Protein AF-A0A0G2HSC3-F1 (afdb_monomer_lite)

Secondary structure (DSSP, 8-state):
--S--SSPPHHHHHHHHHHHHTTPPPP--EEEEEE-TTSS--SHHHHHHHHS---SPEEEEEEP-SS--S--TTSPEEEEEEEEHHHHHHHHHH--EEEEEEEETTEEEEEEEEPP--TTTTTTTTTS-HHHHHHHHTTS-HHHHHHHHTS-HHHHHHHHT-HHHHHHHHHHHHHT--

InterPro domains:
  IPR001810 F-box domain [PF00646] (125-163)
  IPR001810 F-box domain [PS50181] (122-168)

Foldseek 3Di:
DDLPDPPDDPVRVVVQVVCVVVVHDRGWDKAKEWQPPQACRVDQVSLCVQQNDAPWDKDKWFWDDPPDPWDDPPGDITIITMDTPSSVVSLQVPFFWAWTWTHDPGDIHIHIGTHPPPCPPCVVVVPDDLVVVLVVLVPDDPVVLVNQLNRHPVSVVSSCPHPVSVCCVVCVVVVPPD

Radius of gyration: 18.58 Å; chains: 1; bounding box: 50×40×50 Å

pLDDT: mean 79.16, std 13.9, range [28.28, 96.25]

Organism: NCBI:txid73230

Sequence (178 aa):
MPRDRFPWMAEQWDAARAAMVRGDPRPKLIFPIIISDSSPITSKAKLEEITGPVAAEVEWAHRGSAMKDTEDTNAEKIMYCIVEGKQWDLIQERSETRMVILWVNGQKKYGWLVALSATHSLSLLSRLPRKLLHMILTQLDLCTLTDFRVINKNAMALVDSLPAYVAITTHGLTALRP

Structure (mmCIF, N/CA/C/O backbone):
data_AF-A0A0G2HSC3-F1
#
_entry.id   AF-A0A0G2HSC3-F1
#
loop_
_atom_site.group_PDB
_atom_site.id
_atom_site.type_symbol
_atom_site.label_atom_id
_atom_site.label_alt_id
_atom_site.label_comp_id
_atom_site.label_asym_id
_atom_site.label_entity_id
_atom_site.label_seq_id
_atom_site.pdbx_PDB_ins_code
_atom_site.Cartn_x
_atom_site.Cartn_y
_atom_site.Cartn_z
_atom_site.occupancy
_atom_site.B_iso_or_equiv
_atom_site.auth_seq_id
_atom_site.auth_comp_id
_atom_site.auth_asym_id
_atom_site.auth_atom_id
_atom_site.pdbx_PDB_model_num
ATOM 1 N N . MET A 1 1 ? 14.433 -1.842 19.889 1.00 28.28 1 MET A N 1
ATOM 2 C CA . MET A 1 1 ? 14.434 -0.736 18.903 1.00 28.28 1 MET A CA 1
ATOM 3 C C . MET A 1 1 ? 13.130 -0.779 18.123 1.00 28.28 1 MET A C 1
ATOM 5 O O . MET A 1 1 ? 12.684 -1.893 17.861 1.00 28.28 1 MET A O 1
ATOM 9 N N . PRO A 1 2 ? 12.477 0.362 17.839 1.00 39.72 2 PRO A N 1
ATOM 10 C CA . PRO A 1 2 ? 11.098 0.370 17.359 1.00 39.72 2 PRO A CA 1
ATOM 11 C C . PRO A 1 2 ? 11.045 -0.203 15.939 1.00 39.72 2 PRO A C 1
ATOM 13 O O . PRO A 1 2 ? 11.675 0.325 15.024 1.00 39.72 2 PRO A O 1
ATOM 16 N N . ARG A 1 3 ? 10.339 -1.328 15.794 1.00 42.06 3 ARG A N 1
ATOM 17 C CA . ARG A 1 3 ? 10.272 -2.172 14.587 1.00 42.06 3 ARG A CA 1
ATOM 18 C C . ARG A 1 3 ? 9.292 -1.637 13.530 1.00 42.06 3 ARG A C 1
ATOM 20 O O . ARG A 1 3 ? 9.146 -2.260 12.488 1.00 42.06 3 ARG A O 1
ATOM 27 N N . ASP A 1 4 ? 8.698 -0.465 13.769 1.00 43.66 4 ASP A N 1
ATOM 28 C CA . ASP A 1 4 ? 7.492 0.008 13.073 1.00 43.66 4 ASP A CA 1
ATOM 29 C C . ASP A 1 4 ? 7.700 1.292 12.238 1.00 43.66 4 ASP A C 1
ATOM 31 O O . ASP A 1 4 ? 6.748 2.001 11.914 1.00 43.66 4 ASP A O 1
ATOM 35 N N . ARG A 1 5 ? 8.943 1.652 11.882 1.00 48.47 5 ARG A N 1
ATOM 36 C CA . ARG A 1 5 ? 9.207 2.770 10.952 1.00 48.47 5 ARG A CA 1
ATOM 37 C C . ARG A 1 5 ? 9.401 2.244 9.540 1.00 48.47 5 ARG A C 1
ATOM 39 O O . ARG A 1 5 ? 10.318 1.475 9.335 1.00 48.47 5 ARG A O 1
ATOM 46 N N . PHE A 1 6 ? 8.589 2.695 8.589 1.00 46.94 6 PHE A N 1
ATOM 47 C CA . PHE A 1 6 ? 8.782 2.520 7.145 1.00 46.94 6 PHE A CA 1
ATOM 48 C C . PHE A 1 6 ? 8.865 3.916 6.490 1.00 46.94 6 PHE A C 1
ATOM 50 O O . PHE A 1 6 ? 8.168 4.811 6.982 1.00 46.94 6 PHE A O 1
ATOM 57 N N . PRO A 1 7 ? 9.641 4.128 5.407 1.00 53.25 7 PRO A N 1
ATOM 58 C CA . PRO A 1 7 ? 10.527 3.172 4.735 1.00 53.25 7 PRO A CA 1
ATOM 59 C C . PRO A 1 7 ? 11.805 2.878 5.527 1.00 53.25 7 PRO A C 1
ATOM 61 O O . PRO A 1 7 ? 12.312 3.721 6.263 1.00 53.25 7 PRO A O 1
ATOM 64 N N . TRP A 1 8 ? 12.309 1.656 5.377 1.00 57.72 8 TRP A N 1
ATOM 65 C CA . TRP A 1 8 ? 13.599 1.246 5.920 1.00 57.72 8 TRP A CA 1
ATOM 66 C C . TRP A 1 8 ? 14.747 1.744 5.055 1.00 57.72 8 TRP A C 1
ATOM 68 O O . TRP A 1 8 ? 14.739 1.552 3.839 1.00 57.72 8 TRP A O 1
ATOM 78 N N . MET A 1 9 ? 15.758 2.321 5.696 1.00 60.44 9 MET A N 1
ATOM 79 C CA . MET A 1 9 ? 17.050 2.599 5.075 1.00 60.44 9 MET A CA 1
ATOM 80 C C . MET A 1 9 ? 17.753 1.284 4.710 1.00 60.44 9 MET A C 1
ATOM 82 O O . MET A 1 9 ? 17.480 0.239 5.307 1.00 60.44 9 MET A O 1
ATOM 86 N N . ALA A 1 10 ? 18.689 1.329 3.757 1.00 59.75 10 ALA A N 1
ATOM 87 C CA . ALA A 1 10 ? 19.461 0.153 3.335 1.00 59.75 10 ALA A CA 1
ATOM 88 C C . ALA A 1 10 ? 20.121 -0.571 4.525 1.00 59.75 10 ALA A C 1
ATOM 90 O O . ALA A 1 10 ? 20.006 -1.785 4.658 1.00 59.75 10 ALA A O 1
ATOM 91 N N . GLU A 1 11 ? 20.679 0.190 5.466 1.00 68.50 11 GLU A N 1
ATOM 92 C CA . GLU A 1 11 ? 21.290 -0.326 6.696 1.00 68.50 11 GLU A CA 1
ATOM 93 C C . GLU A 1 11 ? 20.296 -1.088 7.585 1.00 68.50 11 GLU A C 1
ATOM 95 O O . GLU A 1 11 ? 20.645 -2.076 8.228 1.00 68.50 11 GLU A O 1
ATOM 100 N N . GLN A 1 12 ? 19.030 -0.662 7.606 1.00 70.19 12 GLN A N 1
ATOM 101 C CA . GLN A 1 12 ? 17.975 -1.336 8.364 1.00 70.19 12 GLN A CA 1
ATOM 102 C C . GLN A 1 12 ? 17.565 -2.643 7.681 1.00 70.19 12 GLN A C 1
ATOM 104 O O . GLN A 1 12 ? 17.324 -3.638 8.365 1.00 70.19 12 GLN A O 1
ATOM 109 N N . TRP A 1 13 ? 17.554 -2.669 6.344 1.00 66.31 13 TRP A N 1
ATOM 110 C CA . TRP A 1 13 ? 17.389 -3.902 5.575 1.00 66.31 13 TRP A CA 1
ATOM 111 C C . TRP A 1 13 ? 18.543 -4.881 5.799 1.00 66.31 13 TRP A C 1
ATOM 113 O O . TRP A 1 13 ? 18.300 -6.076 5.970 1.00 66.31 13 TRP A O 1
ATOM 123 N N . ASP A 1 14 ? 19.781 -4.395 5.845 1.00 73.25 14 ASP A N 1
ATOM 124 C CA . ASP A 1 14 ? 20.964 -5.223 6.089 1.00 73.25 14 ASP A CA 1
ATOM 125 C C . ASP A 1 14 ? 20.985 -5.780 7.509 1.00 73.25 14 ASP A C 1
ATOM 127 O O . ASP A 1 14 ? 21.165 -6.985 7.699 1.00 73.25 14 ASP A O 1
ATOM 131 N N . ALA A 1 15 ? 20.693 -4.944 8.506 1.00 76.75 15 ALA A N 1
ATOM 132 C CA . ALA A 1 15 ? 20.563 -5.375 9.891 1.00 76.75 15 ALA A CA 1
ATOM 133 C C . ALA A 1 15 ? 19.437 -6.409 10.064 1.00 76.75 15 ALA A C 1
ATOM 135 O O . ALA A 1 15 ? 19.624 -7.417 10.751 1.00 76.75 15 ALA A O 1
ATOM 136 N N . ALA A 1 16 ? 18.288 -6.199 9.414 1.00 71.62 16 ALA A N 1
ATOM 137 C CA . ALA A 1 16 ? 17.175 -7.140 9.441 1.00 71.62 16 ALA A CA 1
ATOM 138 C C . ALA A 1 16 ? 17.526 -8.471 8.762 1.00 71.62 16 ALA A C 1
ATOM 140 O O . ALA A 1 16 ? 17.213 -9.529 9.305 1.00 71.62 16 ALA A O 1
ATOM 141 N N . ARG A 1 17 ? 18.220 -8.442 7.617 1.00 73.81 17 ARG A N 1
ATOM 142 C CA . ARG A 1 17 ? 18.714 -9.656 6.947 1.00 73.81 17 ARG A CA 1
ATOM 143 C C . ARG A 1 17 ? 19.708 -10.416 7.819 1.00 73.81 17 ARG A C 1
ATOM 145 O O . ARG A 1 17 ? 19.560 -11.622 7.986 1.00 73.81 17 ARG A O 1
ATOM 152 N N . ALA A 1 18 ? 20.673 -9.723 8.422 1.00 81.81 18 ALA A N 1
ATOM 153 C CA . ALA A 1 18 ? 21.642 -10.337 9.326 1.00 81.81 18 ALA A CA 1
ATOM 154 C C . ALA A 1 18 ? 20.964 -10.971 10.555 1.00 81.81 18 ALA A C 1
ATOM 156 O O . ALA A 1 18 ? 21.370 -12.042 10.996 1.00 81.81 18 ALA A O 1
ATOM 157 N N . ALA A 1 19 ? 19.913 -10.340 11.086 1.00 79.31 19 ALA A N 1
ATOM 158 C CA . ALA A 1 19 ? 19.098 -10.887 12.169 1.00 79.31 19 ALA A CA 1
ATOM 159 C C . ALA A 1 19 ? 18.354 -12.163 11.749 1.00 79.31 19 ALA A C 1
ATOM 161 O O . ALA A 1 19 ? 18.437 -13.176 12.440 1.00 79.31 19 ALA A O 1
ATOM 162 N N . MET A 1 20 ? 17.720 -12.169 10.573 1.00 77.94 20 MET A N 1
ATOM 163 C CA . MET A 1 20 ? 17.065 -13.371 10.042 1.00 77.94 20 MET A CA 1
ATOM 164 C C . MET A 1 20 ? 18.041 -14.542 9.865 1.00 77.94 20 MET A C 1
ATOM 166 O O . MET A 1 20 ? 17.687 -15.675 10.177 1.00 77.94 20 MET A O 1
ATOM 170 N N . VAL A 1 21 ? 19.269 -14.281 9.396 1.00 82.25 21 VAL A N 1
ATOM 171 C CA . VAL A 1 21 ? 20.317 -15.312 9.246 1.00 82.25 21 VAL A CA 1
ATOM 172 C C . VAL A 1 21 ? 20.686 -15.942 10.594 1.00 82.25 21 VAL A C 1
ATOM 174 O O . VAL A 1 21 ? 20.990 -17.129 10.649 1.00 82.25 21 VAL A O 1
ATOM 177 N N . ARG A 1 22 ? 20.609 -15.179 11.691 1.00 81.56 22 ARG A N 1
ATOM 178 C CA . ARG A 1 22 ? 20.828 -15.675 13.061 1.00 81.56 22 ARG A CA 1
ATOM 179 C C . ARG A 1 22 ? 19.616 -16.398 13.663 1.00 81.56 22 ARG A C 1
ATOM 181 O O . ARG A 1 22 ? 19.708 -16.874 14.789 1.00 81.56 22 ARG A O 1
ATOM 188 N N . GLY A 1 23 ? 18.501 -16.489 12.935 1.00 79.94 23 GLY A N 1
ATOM 189 C CA . GLY A 1 23 ? 17.255 -17.091 13.414 1.00 79.94 23 GLY A CA 1
ATOM 190 C C . GLY A 1 23 ? 16.340 -16.130 14.177 1.00 79.94 23 GLY A C 1
ATOM 191 O O . GLY A 1 23 ? 15.342 -16.577 14.745 1.00 79.94 23 GLY A O 1
ATOM 192 N N . ASP A 1 24 ? 16.637 -14.825 14.181 1.00 80.69 24 ASP A N 1
ATOM 193 C CA . ASP A 1 24 ? 15.759 -13.836 14.806 1.00 80.69 24 ASP A CA 1
ATOM 194 C C . ASP A 1 24 ? 14.419 -13.745 14.043 1.00 80.69 24 ASP A C 1
ATOM 196 O O . ASP A 1 24 ? 14.375 -13.921 12.816 1.00 80.69 24 ASP A O 1
ATOM 200 N N . PRO A 1 25 ? 13.307 -13.420 14.733 1.00 71.62 25 PRO A N 1
ATOM 201 C CA . PRO A 1 25 ? 12.010 -13.256 14.093 1.00 71.62 25 PRO A CA 1
ATOM 202 C C . PRO A 1 25 ? 12.062 -12.222 12.972 1.00 71.62 25 PRO A C 1
ATOM 204 O O . PRO A 1 25 ? 12.643 -11.142 13.128 1.00 71.62 25 PRO A O 1
ATOM 207 N N . ARG A 1 26 ? 11.391 -12.530 11.854 1.00 67.19 26 ARG A N 1
ATOM 208 C CA . ARG A 1 26 ? 11.254 -11.573 10.757 1.00 67.19 26 ARG A CA 1
ATOM 209 C C . ARG A 1 26 ? 10.625 -10.276 11.280 1.00 67.19 26 ARG A C 1
ATOM 211 O O . ARG A 1 26 ? 9.700 -10.317 12.095 1.00 67.19 26 ARG A O 1
ATOM 218 N N . PRO A 1 27 ? 11.112 -9.125 10.811 1.00 69.50 27 PRO A N 1
ATOM 219 C CA . PRO A 1 27 ? 10.519 -7.855 11.141 1.00 69.50 27 PRO A CA 1
ATOM 220 C C . PRO A 1 27 ? 9.091 -7.778 10.624 1.00 69.50 27 PRO A C 1
ATOM 222 O O . PRO A 1 27 ? 8.736 -8.356 9.593 1.00 69.50 27 PRO A O 1
ATOM 225 N N . LYS A 1 28 ? 8.281 -7.032 11.364 1.00 71.88 28 LYS A N 1
ATOM 226 C CA . LYS A 1 28 ? 6.890 -6.812 11.024 1.00 71.88 28 LYS A CA 1
ATOM 227 C C . LYS A 1 28 ? 6.827 -5.825 9.861 1.00 71.88 28 LYS A C 1
ATOM 229 O O . LYS A 1 28 ? 7.094 -4.641 10.034 1.00 71.88 28 LYS A O 1
ATOM 234 N N . LEU A 1 29 ? 6.518 -6.327 8.669 1.00 76.62 29 LEU A N 1
ATOM 235 C CA . LEU A 1 29 ? 6.257 -5.472 7.516 1.00 76.62 29 LEU A CA 1
ATOM 236 C C . LEU A 1 29 ? 4.871 -4.854 7.676 1.00 76.62 29 LEU A C 1
ATOM 238 O O . LEU A 1 29 ? 3.894 -5.577 7.892 1.00 76.62 29 LEU A O 1
ATOM 242 N N . ILE A 1 30 ? 4.817 -3.529 7.582 1.00 86.00 30 ILE A N 1
ATOM 243 C CA . ILE A 1 30 ? 3.600 -2.744 7.738 1.00 86.00 30 ILE A CA 1
ATOM 244 C C . ILE A 1 30 ? 3.389 -1.843 6.525 1.00 86.00 30 ILE A C 1
ATOM 246 O O . ILE A 1 30 ? 4.347 -1.295 5.978 1.00 86.00 30 ILE A O 1
ATOM 250 N N . PHE A 1 31 ? 2.132 -1.681 6.123 1.00 88.25 31 PHE A N 1
ATOM 251 C CA . PHE A 1 31 ? 1.764 -0.993 4.893 1.00 88.25 31 PHE A CA 1
ATOM 252 C C . PHE A 1 31 ? 0.608 -0.013 5.154 1.00 88.25 31 PHE A C 1
ATOM 254 O O . PHE A 1 31 ? -0.476 -0.458 5.530 1.00 88.25 31 PHE A O 1
ATOM 261 N N . PRO A 1 32 ? 0.794 1.315 4.995 1.00 93.69 32 PRO A N 1
ATOM 262 C CA . PRO A 1 32 ? -0.306 2.273 5.094 1.00 93.69 32 PRO A CA 1
ATOM 263 C C . PRO A 1 32 ? -1.260 2.171 3.899 1.00 93.69 32 PRO A C 1
ATOM 265 O O . PRO A 1 32 ? -0.884 2.476 2.768 1.00 93.69 32 PRO A O 1
ATOM 268 N N . ILE A 1 33 ? -2.506 1.782 4.142 1.00 94.94 33 ILE A N 1
ATOM 269 C CA . ILE A 1 33 ? -3.567 1.724 3.134 1.00 94.94 33 ILE A CA 1
ATOM 270 C C . ILE A 1 33 ? -4.433 2.968 3.245 1.00 94.94 33 ILE A C 1
ATOM 272 O O . ILE A 1 33 ? -4.920 3.293 4.326 1.00 94.94 33 ILE A O 1
ATOM 276 N N . ILE A 1 34 ? -4.627 3.664 2.129 1.00 95.31 34 ILE A N 1
ATOM 277 C CA . ILE A 1 34 ? -5.420 4.890 2.089 1.00 95.31 34 ILE A CA 1
ATOM 278 C C . ILE A 1 34 ? -6.909 4.555 2.151 1.00 95.31 34 ILE A C 1
ATOM 280 O O . ILE A 1 34 ? -7.415 3.779 1.338 1.00 95.31 34 ILE A O 1
ATOM 284 N N . ILE A 1 35 ? -7.597 5.201 3.090 1.00 95.06 35 ILE A N 1
ATOM 285 C CA . ILE A 1 35 ? -9.047 5.162 3.237 1.00 95.06 35 ILE A CA 1
ATOM 286 C C . ILE A 1 35 ? -9.611 6.420 2.587 1.00 95.06 35 ILE A C 1
ATOM 288 O O . ILE A 1 35 ? -9.283 7.540 2.978 1.00 95.06 35 ILE A O 1
ATOM 292 N N . SER A 1 36 ? -10.430 6.243 1.556 1.00 91.75 36 SER A N 1
ATOM 293 C CA . SER A 1 36 ? -10.972 7.359 0.783 1.00 91.75 36 SER A CA 1
ATOM 294 C C . SER A 1 36 ? -12.249 6.950 0.068 1.00 91.75 36 SER A C 1
ATOM 296 O O . SER A 1 36 ? -12.341 5.833 -0.430 1.00 91.75 36 SER A O 1
ATOM 298 N N . ASP A 1 37 ? -13.177 7.890 -0.094 1.00 88.62 37 ASP A N 1
ATOM 299 C CA . ASP A 1 37 ? -14.378 7.707 -0.921 1.00 88.62 37 ASP A CA 1
ATOM 300 C C . ASP A 1 37 ? -14.052 7.496 -2.412 1.00 88.62 37 ASP A C 1
ATOM 302 O O . ASP A 1 37 ? -14.879 7.015 -3.182 1.00 88.62 37 ASP A O 1
ATOM 306 N N . SER A 1 38 ? -12.821 7.817 -2.826 1.00 84.19 38 SER A N 1
ATOM 307 C CA . SER A 1 38 ? -12.299 7.549 -4.174 1.00 84.19 38 SER A CA 1
ATOM 308 C C . SER A 1 38 ? -11.696 6.144 -4.348 1.00 84.19 38 SER A C 1
ATOM 310 O O . SER A 1 38 ? -11.148 5.831 -5.407 1.00 84.19 38 SER A O 1
ATOM 312 N N . SER A 1 39 ? -11.775 5.300 -3.317 1.00 87.56 39 SER A N 1
ATOM 313 C CA . SER A 1 39 ? -11.216 3.946 -3.247 1.00 87.56 39 SER A CA 1
ATOM 314 C C . SER A 1 39 ? -12.322 2.935 -2.915 1.00 87.56 39 SER A C 1
ATOM 316 O O . SER A 1 39 ? -13.262 3.282 -2.204 1.00 87.56 39 SER A O 1
ATOM 318 N N . PRO A 1 40 ? -12.218 1.659 -3.340 1.00 89.31 40 PRO A N 1
ATOM 319 C CA . PRO A 1 40 ? -13.067 0.585 -2.817 1.00 89.31 40 PRO A CA 1
ATOM 320 C C . PRO A 1 40 ? -12.988 0.457 -1.290 1.00 89.31 40 PRO A C 1
ATOM 322 O O . PRO A 1 40 ? -13.918 -0.025 -0.646 1.00 89.31 40 PRO A O 1
ATOM 325 N N . ILE A 1 41 ? -11.866 0.884 -0.709 1.00 92.75 41 ILE A N 1
ATOM 326 C CA . ILE A 1 41 ? -11.637 0.912 0.731 1.00 92.75 41 ILE A CA 1
ATOM 327 C C . ILE A 1 41 ? -12.019 2.300 1.251 1.00 92.75 41 ILE A C 1
ATOM 329 O O . ILE A 1 41 ? -11.175 3.174 1.446 1.00 92.75 41 ILE A O 1
ATOM 333 N N . THR A 1 42 ? -13.320 2.492 1.458 1.00 94.06 42 THR A N 1
ATOM 334 C CA . THR A 1 42 ? -13.902 3.741 1.983 1.00 94.06 42 THR A CA 1
ATOM 335 C C . THR A 1 42 ? -13.872 3.824 3.508 1.00 94.06 42 THR A C 1
ATOM 337 O O . THR A 1 42 ? -14.072 4.887 4.084 1.00 94.06 42 THR A O 1
ATOM 340 N N . SER A 1 43 ? -13.613 2.707 4.194 1.00 96.06 43 SER A N 1
ATOM 341 C CA . SER A 1 43 ? -13.584 2.626 5.658 1.00 96.06 43 SER A CA 1
ATOM 342 C C . SER A 1 43 ? -12.717 1.462 6.147 1.00 96.06 43 SER A C 1
ATOM 344 O O . SER A 1 43 ? -12.402 0.549 5.379 1.00 96.06 43 SER A O 1
ATOM 346 N N . LYS A 1 44 ? -12.392 1.450 7.450 1.00 96.06 44 LYS A N 1
ATOM 347 C CA . LYS A 1 44 ? -11.732 0.309 8.112 1.00 96.06 44 LYS A CA 1
ATOM 348 C C . LYS A 1 44 ? -12.551 -0.979 7.977 1.00 96.06 44 LYS A C 1
ATOM 350 O O . LYS A 1 44 ? -11.987 -2.009 7.646 1.00 96.06 44 LYS A O 1
ATOM 355 N N . ALA A 1 45 ? -13.876 -0.914 8.104 1.00 96.25 45 ALA A N 1
ATOM 356 C CA . ALA A 1 45 ? -14.733 -2.089 7.927 1.00 96.25 45 ALA A CA 1
ATOM 357 C C . ALA A 1 45 ? -14.603 -2.710 6.521 1.00 96.25 45 ALA A C 1
ATOM 359 O O . ALA A 1 45 ? -14.555 -3.931 6.383 1.00 96.25 45 ALA A O 1
ATOM 360 N N . LYS A 1 46 ? -14.484 -1.884 5.469 1.00 94.00 46 LYS A N 1
ATOM 361 C CA . LYS A 1 46 ? -14.234 -2.384 4.105 1.00 94.00 46 LYS A CA 1
ATOM 362 C C . LYS A 1 46 ? -12.833 -2.933 3.898 1.00 94.00 46 LYS A C 1
ATOM 364 O O . LYS A 1 46 ? -12.667 -3.869 3.122 1.00 94.00 46 LYS A O 1
ATOM 369 N N . LEU A 1 47 ? -11.841 -2.395 4.599 1.00 94.69 47 LEU A N 1
ATOM 370 C CA . LEU A 1 47 ? -10.510 -2.992 4.638 1.00 94.69 47 LEU A CA 1
ATOM 371 C C . LEU A 1 47 ? -10.567 -4.391 5.273 1.00 94.69 47 LEU A C 1
ATOM 373 O O . LEU A 1 47 ? -10.078 -5.354 4.686 1.00 94.69 47 LEU A O 1
ATOM 377 N N . GLU A 1 48 ? -11.241 -4.516 6.417 1.00 95.75 48 GLU A N 1
ATOM 378 C CA . GLU A 1 48 ? -11.353 -5.765 7.177 1.00 95.75 48 GLU A CA 1
ATOM 379 C C . GLU A 1 48 ? -12.142 -6.862 6.453 1.00 95.75 48 GLU A C 1
ATOM 381 O O . GLU A 1 48 ? -11.832 -8.041 6.603 1.00 95.75 48 GLU A O 1
ATOM 386 N N . GLU A 1 49 ? -13.111 -6.506 5.608 1.00 93.25 49 GLU A N 1
ATOM 387 C CA . GLU A 1 49 ? -13.797 -7.462 4.725 1.00 93.25 49 GLU A CA 1
ATOM 388 C C . GLU A 1 49 ? -12.830 -8.156 3.748 1.00 93.25 49 GLU A C 1
ATOM 390 O O . GLU A 1 49 ? -13.007 -9.324 3.397 1.00 93.25 49 GLU A O 1
ATOM 395 N N . ILE A 1 50 ? -11.781 -7.449 3.320 1.00 90.12 50 ILE A N 1
ATOM 396 C CA . ILE A 1 50 ? -10.783 -7.963 2.377 1.00 90.12 50 ILE A CA 1
ATOM 397 C C . ILE A 1 50 ? -9.695 -8.731 3.123 1.00 90.12 50 ILE A C 1
ATOM 399 O O . ILE A 1 50 ? -9.291 -9.810 2.682 1.00 90.12 50 ILE A O 1
ATOM 403 N N . THR A 1 51 ? -9.207 -8.175 4.232 1.00 92.00 51 THR A N 1
ATOM 404 C CA . THR A 1 51 ? -7.987 -8.649 4.896 1.00 92.00 51 THR A CA 1
ATOM 405 C C . THR A 1 51 ? -8.224 -9.467 6.159 1.00 92.00 51 THR A C 1
ATOM 407 O O . THR A 1 51 ? -7.265 -9.968 6.747 1.00 92.00 51 THR A O 1
ATOM 410 N N . GLY A 1 52 ? -9.470 -9.564 6.621 1.00 92.12 52 GLY A N 1
ATOM 411 C CA . GLY A 1 52 ? -9.773 -9.935 7.999 1.00 92.12 52 GLY A CA 1
ATOM 412 C C . GLY A 1 52 ? -9.463 -8.795 8.985 1.00 92.12 52 GLY A C 1
ATOM 413 O O . GLY A 1 52 ? -9.051 -7.713 8.558 1.00 92.12 52 GLY A O 1
ATOM 414 N N . PRO A 1 53 ? -9.637 -9.029 10.298 1.00 94.81 53 PRO A N 1
ATOM 415 C CA . PRO A 1 53 ? -9.525 -7.999 11.334 1.00 94.81 53 PRO A CA 1
ATOM 416 C C . PRO A 1 53 ? -8.209 -7.211 11.286 1.00 94.81 53 PRO A C 1
ATOM 418 O O . PRO A 1 53 ? -7.131 -7.805 11.199 1.00 94.81 53 PRO A O 1
ATOM 421 N N . VAL A 1 54 ? -8.282 -5.881 11.392 1.00 93.25 54 VAL A N 1
ATOM 422 C CA . VAL A 1 54 ? -7.120 -4.982 11.355 1.00 93.25 54 VAL A CA 1
ATOM 423 C C . VAL A 1 54 ? -6.940 -4.332 12.722 1.00 93.25 54 VAL A C 1
ATOM 425 O O . VAL A 1 54 ? -7.785 -3.579 13.201 1.00 93.25 54 VAL A O 1
ATOM 428 N N . ALA A 1 55 ? -5.802 -4.612 13.359 1.00 90.50 55 ALA A N 1
ATOM 429 C CA . ALA A 1 55 ? -5.522 -4.139 14.714 1.00 90.50 55 ALA A CA 1
ATOM 430 C C . ALA A 1 55 ? -5.266 -2.624 14.797 1.00 90.50 55 ALA A C 1
ATOM 432 O O . ALA A 1 55 ? -5.518 -2.024 15.836 1.00 90.50 55 ALA A O 1
ATOM 433 N N . ALA A 1 56 ? -4.741 -2.011 13.733 1.00 91.12 56 ALA A N 1
ATOM 434 C CA . ALA A 1 56 ? -4.439 -0.585 13.722 1.00 91.12 56 ALA A CA 1
ATOM 435 C C . ALA A 1 56 ? -5.714 0.258 13.597 1.00 91.12 56 ALA A C 1
ATOM 437 O O . ALA A 1 56 ? -6.677 -0.131 12.932 1.00 91.12 56 ALA A O 1
ATOM 438 N N . GLU A 1 57 ? -5.706 1.436 14.210 1.00 94.44 57 GLU A N 1
ATOM 439 C CA . GLU A 1 57 ? -6.765 2.424 14.027 1.00 94.44 57 GLU A CA 1
ATOM 440 C C . GLU A 1 57 ? -6.544 3.261 12.766 1.00 94.44 57 GLU A C 1
ATOM 442 O O . GLU A 1 57 ? -5.495 3.203 12.117 1.00 94.44 57 GLU A O 1
ATOM 447 N N . VAL A 1 58 ? -7.586 3.995 12.380 1.00 95.00 58 VAL A N 1
ATOM 448 C CA . VAL A 1 58 ? -7.503 4.946 11.274 1.00 95.00 58 VAL A CA 1
ATOM 449 C C . VAL A 1 58 ? -6.821 6.215 11.766 1.00 95.00 58 VAL A C 1
ATOM 451 O O . VAL A 1 58 ? -7.233 6.814 12.758 1.00 95.00 58 VAL A O 1
ATOM 454 N N . GLU A 1 59 ? -5.795 6.638 11.042 1.00 94.75 59 GLU A N 1
ATOM 455 C CA . GLU A 1 59 ? -5.004 7.824 11.340 1.00 94.75 59 GLU A CA 1
ATOM 456 C C . GLU A 1 59 ? -5.062 8.829 10.188 1.00 94.75 59 GLU A C 1
ATOM 458 O O . GLU A 1 59 ? -5.440 8.504 9.060 1.00 94.75 59 GLU A O 1
ATOM 463 N N . TRP A 1 60 ? -4.661 10.066 10.478 1.00 94.31 60 TRP A N 1
ATOM 464 C CA . TRP A 1 60 ? -4.571 11.146 9.501 1.00 94.31 60 TRP A CA 1
ATOM 465 C C . TRP A 1 60 ? -3.120 11.425 9.111 1.00 94.31 60 TRP A C 1
ATOM 467 O O . TRP A 1 60 ? -2.220 11.404 9.947 1.00 94.31 60 TRP A O 1
ATOM 477 N N . ALA A 1 61 ? -2.915 11.749 7.840 1.00 93.00 61 ALA A N 1
ATOM 478 C CA . ALA A 1 61 ? -1.650 12.201 7.274 1.00 93.00 61 ALA A CA 1
ATOM 479 C C . ALA A 1 61 ? -1.883 13.382 6.327 1.00 93.00 61 ALA A C 1
ATOM 481 O O . ALA A 1 61 ? -2.997 13.578 5.840 1.00 93.00 61 ALA A O 1
ATOM 482 N N . HIS A 1 62 ? -0.828 14.129 6.006 1.00 92.94 62 HIS A N 1
ATOM 483 C CA . HIS A 1 62 ? -0.859 15.064 4.879 1.00 92.94 62 HIS A CA 1
ATOM 484 C C . HIS A 1 62 ? -0.405 14.354 3.601 1.00 92.94 62 HIS A C 1
ATOM 486 O O . HIS A 1 62 ? 0.518 13.533 3.626 1.00 92.94 62 HIS A O 1
ATOM 492 N N . ARG A 1 63 ? -1.025 14.664 2.460 1.00 89.50 63 ARG A N 1
ATOM 493 C CA . ARG A 1 63 ? -0.565 14.175 1.159 1.00 89.50 63 ARG A CA 1
ATOM 494 C C . ARG A 1 63 ? 0.800 14.781 0.856 1.00 89.50 63 ARG A C 1
ATOM 496 O O . ARG A 1 63 ? 0.962 15.996 0.805 1.00 89.50 63 ARG A O 1
ATOM 503 N N . GLY A 1 64 ? 1.781 13.929 0.609 1.00 86.62 64 GLY A N 1
ATOM 504 C CA . GLY A 1 64 ? 3.081 14.349 0.114 1.00 86.62 64 GLY A CA 1
ATOM 505 C C . GLY A 1 64 ? 3.130 14.448 -1.406 1.00 86.62 64 GLY A C 1
ATOM 506 O O . GLY A 1 64 ? 2.233 14.016 -2.131 1.00 86.62 64 GLY A O 1
ATOM 507 N N . SER A 1 65 ? 4.235 14.999 -1.893 1.00 80.06 65 SER A N 1
ATOM 508 C CA . SER A 1 65 ? 4.561 15.064 -3.314 1.00 80.06 65 SER A CA 1
ATOM 509 C C . SER A 1 65 ? 5.895 14.376 -3.562 1.00 80.06 65 SER A C 1
ATOM 511 O O . SER A 1 65 ? 6.786 14.400 -2.714 1.00 80.06 65 SER A O 1
ATOM 513 N N . ALA A 1 66 ? 6.050 13.776 -4.741 1.00 71.25 66 ALA A N 1
ATOM 514 C CA . ALA A 1 66 ? 7.342 13.249 -5.171 1.00 71.25 66 ALA A CA 1
ATOM 515 C C . ALA A 1 66 ? 8.350 14.385 -5.391 1.00 71.25 66 ALA A C 1
ATOM 517 O O . ALA A 1 66 ? 9.522 14.225 -5.084 1.00 71.25 66 ALA A O 1
ATOM 518 N N . MET A 1 67 ? 7.865 15.545 -5.845 1.00 73.94 67 MET A N 1
ATOM 519 C CA . MET A 1 67 ? 8.672 16.719 -6.194 1.00 73.94 67 MET A CA 1
ATOM 520 C C . MET A 1 67 ? 9.095 17.560 -4.982 1.00 73.94 67 MET A C 1
ATOM 522 O O . MET A 1 67 ? 9.911 18.464 -5.124 1.00 73.94 67 MET A O 1
ATOM 526 N N . LYS A 1 68 ? 8.493 17.329 -3.808 1.00 74.00 68 LYS A N 1
ATOM 527 C CA . LYS A 1 68 ? 8.780 18.087 -2.586 1.00 74.00 68 LYS A CA 1
ATOM 528 C C . LYS A 1 68 ? 9.305 17.150 -1.504 1.00 74.00 68 LYS A C 1
ATOM 530 O O . LYS A 1 68 ? 8.703 16.109 -1.226 1.00 74.00 68 LYS A O 1
ATOM 535 N N . ASP A 1 69 ? 10.382 17.570 -0.856 1.00 78.06 69 ASP A N 1
ATOM 536 C CA . ASP A 1 69 ? 10.984 16.862 0.279 1.00 78.06 69 ASP A CA 1
ATOM 537 C C . ASP A 1 69 ? 10.705 17.539 1.621 1.00 78.06 69 ASP A C 1
ATOM 539 O O . ASP A 1 69 ? 11.244 17.140 2.648 1.00 78.06 69 ASP A O 1
ATOM 543 N N . THR A 1 70 ? 9.817 18.529 1.629 1.00 81.19 70 THR A N 1
ATOM 544 C CA . THR A 1 70 ? 9.316 19.176 2.840 1.00 81.19 70 THR A CA 1
ATOM 545 C C . THR A 1 70 ? 7.829 18.898 3.025 1.00 81.19 70 THR A C 1
ATOM 547 O O . THR A 1 70 ? 7.073 18.783 2.053 1.00 81.19 70 THR A O 1
ATOM 550 N N . GLU A 1 71 ? 7.416 18.768 4.287 1.00 83.19 71 GLU A N 1
ATOM 551 C CA . GLU A 1 71 ? 6.005 18.671 4.647 1.00 83.19 71 GLU A CA 1
ATOM 552 C C . GLU A 1 71 ? 5.311 20.004 4.355 1.00 83.19 71 GLU A C 1
ATOM 554 O O . GLU A 1 71 ? 5.782 21.073 4.742 1.00 83.19 71 GLU A O 1
ATOM 559 N N . ASP A 1 72 ? 4.185 19.924 3.655 1.00 83.38 72 ASP A N 1
ATOM 560 C CA . ASP A 1 72 ? 3.299 21.049 3.396 1.00 83.38 72 ASP A CA 1
ATOM 561 C C . ASP A 1 72 ? 2.077 20.881 4.300 1.00 83.38 72 ASP A C 1
ATOM 563 O O . ASP A 1 72 ? 1.238 20.011 4.072 1.00 83.38 72 ASP A O 1
ATOM 567 N N . THR A 1 73 ? 1.997 21.678 5.364 1.00 81.94 73 THR A N 1
ATOM 568 C CA . THR A 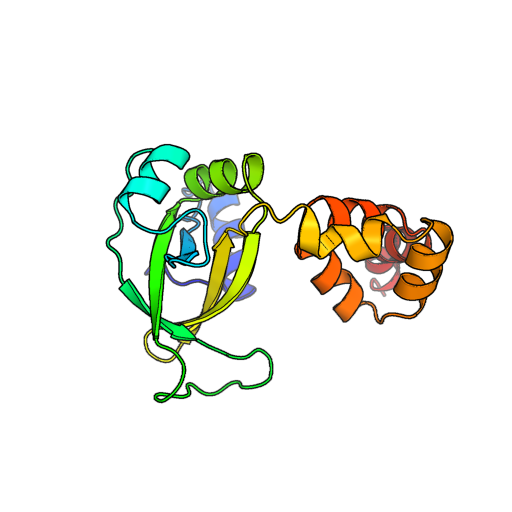1 73 ? 0.921 21.584 6.364 1.00 81.94 73 THR A CA 1
ATOM 569 C C . THR A 1 73 ? -0.444 22.006 5.822 1.00 81.94 73 THR A C 1
ATOM 571 O O . THR A 1 73 ? -1.463 21.728 6.452 1.00 81.94 73 THR A O 1
ATOM 574 N N . ASN A 1 74 ? -0.475 22.651 4.652 1.00 85.12 74 ASN A N 1
ATOM 575 C CA . ASN A 1 74 ? -1.698 22.998 3.934 1.00 85.12 74 ASN A CA 1
ATOM 576 C C . ASN A 1 74 ? -2.074 21.949 2.878 1.00 85.12 74 ASN A C 1
ATOM 578 O O . ASN A 1 74 ? -3.074 22.121 2.178 1.00 85.12 74 ASN A O 1
ATOM 582 N N . ALA A 1 75 ? -1.290 20.876 2.727 1.00 86.06 75 ALA A N 1
ATOM 583 C CA . ALA A 1 75 ? -1.630 19.801 1.811 1.00 86.06 75 ALA A CA 1
ATOM 584 C C . ALA A 1 75 ? -2.898 19.057 2.253 1.00 86.06 75 ALA A C 1
ATOM 586 O O . ALA A 1 75 ? -3.293 19.058 3.420 1.00 86.06 75 ALA A O 1
ATOM 587 N N . GLU A 1 76 ? -3.526 18.387 1.285 1.00 90.75 76 GLU A N 1
ATOM 588 C CA . GLU A 1 76 ? -4.715 17.562 1.499 1.00 90.75 76 GLU A CA 1
ATOM 589 C C . GLU A 1 76 ? -4.508 16.589 2.670 1.00 90.75 76 GLU A C 1
ATOM 591 O O . GLU A 1 76 ? -3.527 15.842 2.701 1.00 90.75 76 GLU A O 1
ATOM 596 N N . LYS A 1 77 ? -5.448 16.574 3.620 1.00 93.19 77 LYS A N 1
ATOM 597 C CA . LYS A 1 77 ? -5.475 15.576 4.690 1.00 93.19 77 LYS A CA 1
ATOM 598 C C . LYS A 1 77 ? -6.093 14.283 4.185 1.00 93.19 77 LYS A C 1
ATOM 600 O O . LYS A 1 77 ? -7.171 14.290 3.600 1.00 93.19 77 LYS A O 1
ATOM 605 N N . ILE A 1 78 ? -5.422 13.174 4.456 1.00 93.12 78 ILE A N 1
ATOM 606 C CA . ILE A 1 78 ? -5.805 11.844 3.995 1.00 93.12 78 ILE A CA 1
ATOM 607 C C . ILE A 1 78 ? -5.867 10.899 5.186 1.00 93.12 78 ILE A C 1
ATOM 609 O O . ILE A 1 78 ? -4.979 10.909 6.039 1.00 93.12 78 ILE A O 1
ATOM 613 N N . MET A 1 79 ? -6.899 10.059 5.212 1.00 96.25 79 MET A N 1
ATOM 614 C CA . MET A 1 79 ? -7.000 8.964 6.166 1.00 96.25 79 MET A CA 1
ATOM 615 C C . MET A 1 79 ? -6.244 7.739 5.668 1.00 96.25 79 MET A C 1
ATOM 617 O O . MET A 1 79 ? -6.298 7.386 4.487 1.00 96.25 79 MET A O 1
ATOM 621 N N . TYR A 1 80 ? -5.578 7.045 6.578 1.00 95.31 80 TYR A N 1
ATOM 622 C CA . TYR A 1 80 ? -4.937 5.773 6.287 1.00 95.31 80 TYR A CA 1
ATOM 623 C C . TYR A 1 80 ? -5.085 4.804 7.458 1.00 95.31 80 TYR A C 1
ATOM 625 O O . TYR A 1 80 ? -5.329 5.206 8.592 1.00 95.31 80 TYR A O 1
ATOM 633 N N . CYS A 1 81 ? -4.926 3.514 7.184 1.00 95.50 81 CYS A N 1
ATOM 634 C CA . CYS A 1 81 ? -4.859 2.472 8.199 1.00 95.50 81 CYS A CA 1
ATOM 635 C C . CYS A 1 81 ? -3.685 1.541 7.898 1.00 95.50 81 CYS A C 1
ATOM 637 O O . CYS A 1 81 ? -3.388 1.254 6.738 1.00 95.50 81 CYS A O 1
ATOM 639 N N . ILE A 1 82 ? -2.981 1.103 8.937 1.00 93.62 82 ILE A N 1
ATOM 640 C CA . ILE A 1 82 ? -1.797 0.258 8.789 1.00 93.62 82 ILE A CA 1
ATOM 641 C C . ILE A 1 82 ? -2.215 -1.212 8.743 1.00 93.62 82 ILE A C 1
ATOM 643 O O . ILE A 1 82 ? -2.871 -1.700 9.660 1.00 93.62 82 ILE A O 1
ATOM 647 N N . VAL A 1 83 ? -1.763 -1.934 7.717 1.00 91.94 83 VAL A N 1
ATOM 648 C CA . VAL A 1 83 ? -1.943 -3.389 7.607 1.00 91.94 83 VAL A CA 1
ATOM 649 C C . VAL A 1 83 ? -0.614 -4.130 7.667 1.00 91.94 83 VAL A C 1
ATOM 651 O O . VAL A 1 83 ? 0.436 -3.579 7.341 1.00 91.94 83 VAL A O 1
ATOM 654 N N . GLU A 1 84 ? -0.650 -5.393 8.078 1.00 89.88 84 GLU A N 1
ATOM 655 C CA . GLU A 1 84 ? 0.524 -6.269 8.110 1.00 89.88 84 GLU A CA 1
ATOM 656 C C . GLU A 1 84 ? 0.804 -6.914 6.745 1.00 89.88 84 GLU A C 1
ATOM 658 O O . GLU A 1 84 ? -0.075 -6.991 5.891 1.00 89.88 84 GLU A O 1
ATOM 663 N N . GLY A 1 85 ? 2.008 -7.462 6.553 1.00 84.00 85 GLY A N 1
ATOM 664 C CA . GLY A 1 85 ? 2.407 -8.102 5.290 1.00 84.00 85 GLY A CA 1
ATOM 665 C C . GLY A 1 85 ? 1.412 -9.129 4.735 1.00 84.00 85 GLY A C 1
ATOM 666 O O . GLY A 1 85 ? 1.054 -9.047 3.569 1.00 84.00 85 GLY A O 1
ATOM 667 N N . LYS A 1 86 ? 0.861 -10.021 5.569 1.00 86.50 86 LYS A N 1
ATOM 668 C CA . LYS A 1 86 ? -0.142 -11.003 5.102 1.00 86.50 86 LYS A CA 1
ATOM 669 C C . LYS A 1 86 ? -1.431 -10.348 4.594 1.00 86.50 86 LYS A C 1
ATOM 671 O O . LYS A 1 86 ? -2.077 -10.855 3.686 1.00 86.50 86 LYS A O 1
ATOM 676 N N . GLN A 1 87 ? -1.831 -9.244 5.216 1.00 90.25 87 GLN A N 1
ATOM 677 C CA . GLN A 1 87 ? -3.024 -8.490 4.837 1.00 90.25 87 GLN A CA 1
ATOM 678 C C . GLN A 1 87 ? -2.769 -7.693 3.558 1.00 90.25 87 GLN A C 1
ATOM 680 O O . GLN A 1 87 ? -3.637 -7.609 2.694 1.00 90.25 87 GLN A O 1
ATOM 685 N N . TRP A 1 88 ? -1.556 -7.160 3.414 1.00 88.69 88 TRP A N 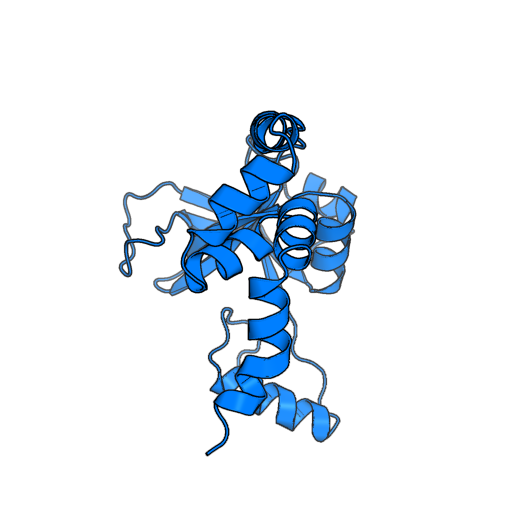1
ATOM 686 C CA . TRP A 1 88 ? -1.092 -6.537 2.184 1.00 88.69 88 TRP A CA 1
ATOM 687 C C . TRP A 1 88 ? -1.122 -7.509 0.998 1.00 88.69 88 TRP A C 1
ATOM 689 O O . TRP A 1 88 ? -1.662 -7.155 -0.051 1.00 88.69 88 TRP A O 1
ATOM 699 N N . ASP A 1 89 ? -0.644 -8.742 1.183 1.00 83.19 89 ASP A N 1
ATOM 700 C CA . ASP A 1 89 ? -0.667 -9.776 0.141 1.00 83.19 89 ASP A CA 1
ATOM 701 C C . ASP A 1 89 ? -2.101 -10.013 -0.380 1.00 83.19 89 ASP A C 1
ATOM 703 O O . ASP A 1 89 ? -2.338 -9.992 -1.590 1.00 83.19 89 ASP A O 1
ATOM 707 N N . LEU A 1 90 ? -3.090 -10.111 0.520 1.00 87.44 90 LEU A N 1
ATOM 708 C CA . LEU A 1 90 ? -4.509 -10.264 0.157 1.00 87.44 90 LEU A CA 1
ATOM 709 C C . LEU A 1 90 ? -5.055 -9.083 -0.661 1.00 87.44 90 LEU A C 1
ATOM 711 O O . LEU A 1 90 ? -5.856 -9.280 -1.579 1.00 87.44 90 LEU A O 1
ATOM 715 N N . ILE A 1 91 ? -4.633 -7.854 -0.349 1.00 87.38 91 ILE A N 1
ATOM 716 C CA . ILE A 1 91 ? -5.028 -6.662 -1.112 1.00 87.38 91 ILE A CA 1
ATOM 717 C C . ILE A 1 91 ? -4.427 -6.721 -2.519 1.00 87.38 91 ILE A C 1
ATOM 719 O O . ILE A 1 91 ? -5.141 -6.482 -3.493 1.00 87.38 91 ILE A O 1
ATOM 723 N N . GLN A 1 92 ? -3.145 -7.075 -2.651 1.00 82.00 92 GLN A N 1
ATOM 724 C CA . GLN A 1 92 ? -2.471 -7.155 -3.953 1.00 82.00 92 GLN A CA 1
ATOM 725 C C . GLN A 1 92 ? -2.989 -8.291 -4.844 1.00 82.00 92 GLN A C 1
ATOM 727 O O . GLN A 1 92 ? -2.933 -8.212 -6.078 1.00 82.00 92 GLN A O 1
ATOM 732 N N . GLU A 1 93 ? -3.471 -9.380 -4.249 1.00 79.56 93 GLU A N 1
ATOM 733 C CA . GLU A 1 93 ? -4.110 -10.470 -4.983 1.00 79.56 93 GLU A CA 1
ATOM 734 C C . GLU A 1 93 ? -5.419 -10.027 -5.635 1.00 79.56 93 GLU A C 1
ATOM 736 O O . GLU A 1 93 ? -5.688 -10.412 -6.774 1.00 79.56 93 GLU A O 1
ATOM 741 N N . ARG A 1 94 ? -6.199 -9.195 -4.938 1.00 80.00 94 ARG A N 1
ATOM 742 C CA . ARG A 1 94 ? -7.590 -8.881 -5.291 1.00 80.00 94 ARG A CA 1
ATOM 743 C C . ARG A 1 94 ? -7.774 -7.540 -5.987 1.00 80.00 94 ARG A C 1
ATOM 745 O O . ARG A 1 94 ? -8.779 -7.355 -6.670 1.00 80.00 94 ARG A O 1
ATOM 752 N N . SER A 1 95 ? -6.823 -6.626 -5.830 1.00 82.00 95 SER A N 1
ATOM 753 C CA . SER A 1 95 ? -6.998 -5.239 -6.241 1.00 82.00 95 SER A CA 1
ATOM 754 C C . SER A 1 95 ? -5.740 -4.648 -6.862 1.00 82.00 95 SER A C 1
ATOM 756 O O . SER A 1 95 ? -4.611 -5.006 -6.528 1.00 82.00 95 SER A O 1
ATOM 758 N N . GLU A 1 96 ? -5.941 -3.675 -7.747 1.00 84.25 96 GLU A N 1
ATOM 759 C CA . GLU A 1 96 ? -4.861 -2.792 -8.170 1.00 84.25 96 GLU A CA 1
ATOM 760 C C . GLU A 1 96 ? -4.627 -1.713 -7.111 1.00 84.25 96 GLU A C 1
ATOM 762 O O . GLU A 1 96 ? -5.566 -1.170 -6.525 1.00 84.25 96 GLU A O 1
ATOM 767 N N . THR A 1 97 ? -3.364 -1.376 -6.874 1.00 83.56 97 THR A N 1
ATOM 768 C CA . THR A 1 97 ? -2.967 -0.379 -5.877 1.00 83.56 97 THR A CA 1
ATOM 769 C C . THR A 1 97 ? -2.061 0.652 -6.511 1.00 83.56 97 THR A C 1
ATOM 771 O O . THR A 1 97 ? -1.148 0.297 -7.248 1.00 83.56 97 THR A O 1
ATOM 774 N N . ARG A 1 98 ? -2.255 1.923 -6.178 1.00 84.81 98 ARG A N 1
ATOM 775 C CA . ARG A 1 98 ? -1.388 3.020 -6.601 1.00 84.81 98 ARG A CA 1
ATOM 776 C C . ARG A 1 98 ? -0.656 3.580 -5.396 1.00 84.81 98 ARG A C 1
ATOM 778 O O . ARG A 1 98 ? -1.265 3.837 -4.361 1.00 84.81 98 ARG A O 1
ATOM 785 N N . MET A 1 99 ? 0.644 3.790 -5.545 1.00 85.50 99 MET A N 1
ATOM 786 C CA . MET A 1 99 ? 1.456 4.413 -4.509 1.00 85.50 99 MET A CA 1
ATOM 787 C C . MET A 1 99 ? 1.059 5.884 -4.324 1.00 85.50 99 ME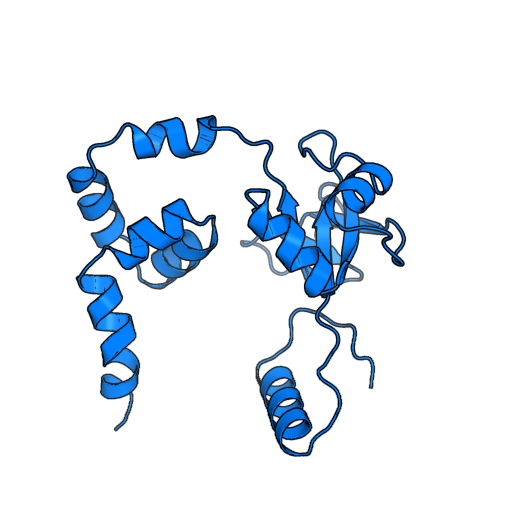T A C 1
ATOM 789 O O . MET A 1 99 ? 0.854 6.620 -5.290 1.00 85.50 99 MET A O 1
ATOM 793 N N . VAL A 1 100 ? 0.967 6.306 -3.069 1.00 86.75 100 VAL A N 1
ATOM 794 C CA . VAL A 1 100 ? 0.724 7.680 -2.630 1.00 86.75 100 VAL A CA 1
ATOM 795 C C . VAL A 1 100 ? 1.795 8.038 -1.611 1.00 86.75 100 VAL A C 1
ATOM 797 O O . VAL A 1 100 ? 2.131 7.239 -0.743 1.00 86.75 100 VAL A O 1
ATOM 800 N N . ILE A 1 101 ? 2.337 9.246 -1.704 1.00 88.38 101 ILE A N 1
ATOM 801 C CA . ILE A 1 101 ? 3.286 9.751 -0.714 1.00 88.38 101 ILE A CA 1
ATOM 802 C C . ILE A 1 101 ? 2.494 10.416 0.408 1.00 88.38 101 ILE A C 1
ATOM 804 O O . ILE A 1 101 ? 1.565 11.182 0.148 1.00 88.38 101 ILE A O 1
ATOM 808 N N . LEU A 1 102 ? 2.876 10.128 1.645 1.00 89.56 102 LEU A N 1
ATOM 809 C CA . LEU A 1 102 ? 2.293 10.665 2.867 1.00 89.56 102 LEU A CA 1
ATOM 810 C C . LEU A 1 102 ? 3.359 11.393 3.680 1.00 89.56 102 LEU A C 1
ATOM 812 O O . LEU A 1 102 ? 4.526 11.005 3.674 1.00 89.56 102 LEU A O 1
ATOM 816 N N . TRP A 1 103 ? 2.934 12.394 4.434 1.00 89.81 103 TRP A N 1
ATOM 817 C CA . TRP A 1 103 ? 3.681 12.968 5.540 1.00 89.81 103 TRP A CA 1
ATOM 818 C C . TRP A 1 103 ? 3.001 12.575 6.844 1.00 89.81 103 TRP A C 1
ATOM 820 O O . TRP A 1 103 ? 1.834 12.894 7.075 1.00 89.81 103 TRP A O 1
ATOM 830 N N . VAL A 1 104 ? 3.736 11.840 7.675 1.00 86.69 104 VAL A N 1
ATOM 831 C CA . VAL A 1 104 ? 3.283 11.377 8.988 1.00 86.69 104 VAL A CA 1
ATOM 832 C C . VAL A 1 104 ? 4.315 11.818 10.011 1.00 86.69 104 VAL A C 1
ATOM 834 O O . VAL A 1 104 ? 5.441 11.320 9.998 1.00 86.69 104 VAL A O 1
ATOM 837 N N . ASN A 1 105 ? 3.935 12.737 10.899 1.00 84.31 105 ASN A N 1
ATOM 838 C CA . ASN A 1 105 ? 4.799 13.268 11.959 1.00 84.31 105 ASN A CA 1
ATOM 839 C C . ASN A 1 105 ? 6.154 13.786 11.430 1.00 84.31 105 ASN A C 1
ATOM 841 O O . ASN A 1 105 ? 7.206 13.398 11.944 1.00 84.31 105 ASN A O 1
ATOM 845 N N . GLY A 1 106 ? 6.151 14.599 10.364 1.00 80.75 106 GLY A N 1
ATOM 846 C CA . GLY A 1 106 ? 7.381 15.129 9.763 1.00 80.75 106 GLY A CA 1
ATOM 847 C C . GLY A 1 106 ? 8.207 14.111 8.976 1.00 80.75 106 GLY A C 1
ATOM 848 O O . GLY A 1 106 ? 9.336 14.410 8.594 1.00 80.75 106 GLY A O 1
ATOM 849 N N . GLN A 1 107 ? 7.687 12.903 8.734 1.00 83.12 107 GLN A N 1
ATOM 850 C CA . GLN A 1 107 ? 8.372 11.872 7.955 1.00 83.12 107 GLN A CA 1
ATOM 851 C C . GLN A 1 107 ? 7.619 11.544 6.669 1.00 83.12 107 GLN A C 1
ATOM 853 O O . GLN A 1 107 ? 6.427 11.226 6.696 1.00 83.12 107 GLN A O 1
ATOM 858 N N . LYS A 1 108 ? 8.350 11.559 5.551 1.00 82.56 108 LYS A N 1
ATOM 859 C CA . LYS A 1 108 ? 7.866 11.108 4.246 1.00 82.56 108 LYS A CA 1
ATOM 860 C C . LYS A 1 108 ? 7.728 9.586 4.270 1.00 82.56 108 LYS A C 1
ATOM 862 O O . LYS A 1 108 ? 8.684 8.865 4.555 1.00 82.56 108 LYS A O 1
ATOM 867 N N . LYS A 1 109 ? 6.525 9.100 3.986 1.00 85.06 109 LYS A N 1
ATOM 868 C CA . LYS A 1 109 ? 6.173 7.682 3.934 1.00 85.06 109 LYS A CA 1
ATOM 869 C C . LYS A 1 109 ? 5.489 7.352 2.619 1.00 85.06 109 LYS A C 1
ATOM 871 O O . LYS A 1 109 ? 4.905 8.216 1.969 1.00 85.06 109 LYS A O 1
ATOM 876 N N . TYR A 1 110 ? 5.532 6.079 2.262 1.00 85.75 110 TYR A N 1
ATOM 877 C CA . TYR A 1 110 ? 4.735 5.537 1.172 1.00 85.75 110 TYR A CA 1
ATOM 878 C C . TYR A 1 110 ? 3.475 4.899 1.745 1.00 85.75 110 TYR A C 1
ATOM 880 O O . TYR A 1 110 ? 3.529 4.205 2.760 1.00 85.75 110 TYR A O 1
ATOM 888 N N . GLY A 1 111 ? 2.353 5.160 1.093 1.00 90.38 111 GLY A N 1
ATOM 889 C CA . GLY A 1 111 ? 1.089 4.480 1.300 1.00 90.38 111 GLY A CA 1
ATOM 890 C C . GLY A 1 111 ? 0.516 4.000 -0.025 1.00 90.38 111 GLY A C 1
ATOM 891 O O . GLY A 1 111 ? 1.017 4.333 -1.101 1.00 90.38 111 GLY A O 1
ATOM 892 N N . TRP A 1 112 ? -0.552 3.220 0.055 1.00 92.00 112 TRP A N 1
ATOM 893 C CA . TRP A 1 112 ? -1.169 2.582 -1.099 1.00 92.00 112 TRP A CA 1
ATOM 894 C C . TRP A 1 112 ? -2.657 2.890 -1.141 1.00 92.00 112 TRP A C 1
ATOM 896 O O . TRP A 1 112 ? -3.409 2.563 -0.226 1.00 92.00 112 TRP A O 1
ATOM 906 N N . LEU A 1 113 ? -3.084 3.532 -2.222 1.00 91.31 113 LEU A N 1
ATOM 907 C CA . LEU A 1 113 ? -4.486 3.734 -2.544 1.00 91.31 113 LEU A CA 1
ATOM 908 C C . LEU A 1 113 ? -4.957 2.553 -3.379 1.00 91.31 113 LEU A C 1
ATOM 910 O O . LEU A 1 113 ? -4.417 2.306 -4.459 1.00 91.31 113 LEU A O 1
ATOM 914 N N . VAL A 1 114 ? -5.972 1.839 -2.904 1.00 90.12 114 VAL A N 1
ATOM 915 C CA . VAL A 1 114 ? -6.623 0.821 -3.723 1.00 90.12 114 VAL A CA 1
ATOM 916 C C . VAL A 1 114 ? -7.377 1.535 -4.832 1.00 90.12 114 VAL A C 1
ATOM 918 O O . VAL A 1 114 ? -8.235 2.381 -4.584 1.00 90.12 114 VAL A O 1
ATOM 921 N N . ALA A 1 115 ? -7.005 1.246 -6.072 1.00 81.31 115 ALA A N 1
ATOM 922 C CA . ALA A 1 115 ? -7.708 1.805 -7.200 1.00 81.31 115 ALA A CA 1
ATOM 923 C C . ALA A 1 115 ? -9.103 1.181 -7.227 1.00 81.31 115 ALA A C 1
ATOM 925 O O . ALA A 1 115 ? -9.247 -0.043 -7.151 1.00 81.31 115 ALA A O 1
ATOM 926 N N . LEU A 1 116 ? -10.135 2.014 -7.399 1.00 71.44 116 LEU A N 1
ATOM 927 C CA . LEU A 1 116 ? -11.365 1.526 -8.013 1.00 71.44 116 LEU A CA 1
ATOM 928 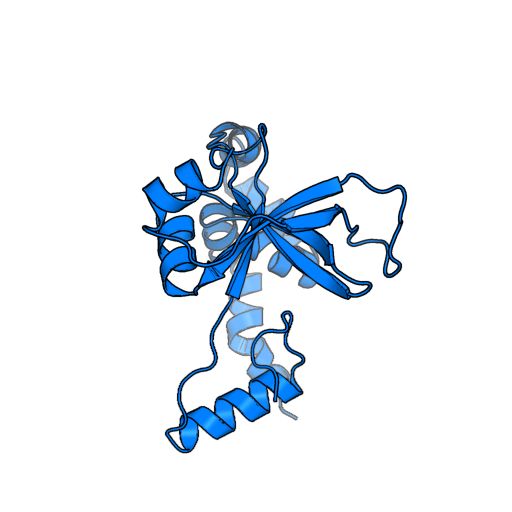C C . LEU A 1 116 ? -10.900 0.782 -9.256 1.00 71.44 116 LEU A C 1
ATOM 930 O O . LEU A 1 116 ? -10.030 1.306 -9.959 1.00 71.44 116 LEU A O 1
ATOM 934 N N . SER A 1 117 ? -11.386 -0.434 -9.485 1.00 58.59 117 SER A N 1
ATOM 935 C CA . SER A 1 117 ? -11.104 -1.204 -10.693 1.00 58.59 117 SER A CA 1
ATOM 936 C C . SER A 1 117 ? -11.728 -0.491 -11.893 1.00 58.59 117 SER A C 1
ATOM 938 O O . SER A 1 117 ? -12.629 -0.963 -12.573 1.00 58.59 117 SER A O 1
ATOM 940 N N . ALA A 1 118 ? -11.208 0.693 -12.183 1.00 44.66 118 ALA A N 1
ATOM 941 C CA . ALA A 1 118 ? -11.159 1.280 -13.473 1.00 44.66 118 ALA A CA 1
ATOM 942 C C . ALA A 1 118 ? -10.255 0.345 -14.274 1.00 44.66 118 ALA A C 1
ATOM 944 O O . ALA A 1 118 ? -9.095 0.636 -14.553 1.00 44.66 118 ALA A O 1
ATOM 945 N N . THR A 1 119 ? -10.896 -0.682 -14.816 1.00 45.78 119 THR A N 1
ATOM 946 C CA . THR A 1 119 ? -10.723 -1.070 -16.216 1.00 45.78 119 THR A CA 1
ATOM 947 C C . THR A 1 119 ? -10.445 0.129 -17.147 1.00 45.78 119 THR A C 1
ATOM 949 O O . THR A 1 119 ? -9.912 -0.072 -18.226 1.00 45.78 119 THR A O 1
ATOM 952 N N . HIS A 1 120 ? -10.714 1.376 -16.735 1.00 41.91 120 HIS A N 1
ATOM 953 C CA . HIS A 1 120 ? -10.481 2.620 -17.448 1.00 41.91 120 HIS A CA 1
ATOM 954 C C . HIS A 1 120 ? -9.069 3.241 -17.458 1.00 41.91 120 HIS A C 1
ATOM 956 O O . HIS A 1 120 ? -8.765 3.870 -18.469 1.00 41.91 120 HIS A O 1
ATOM 962 N N . SER A 1 121 ? -8.181 3.114 -16.461 1.00 46.41 121 SER A N 1
ATOM 963 C CA . SER A 1 121 ? -6.891 3.854 -16.537 1.00 46.41 121 SER A CA 1
ATOM 964 C C . SER A 1 121 ? -5.890 3.196 -17.493 1.00 46.41 121 SER A C 1
ATOM 966 O O . SER A 1 121 ? -5.188 3.884 -18.233 1.00 46.41 121 SER A O 1
ATOM 968 N N . LEU A 1 122 ? -5.906 1.862 -17.564 1.00 47.22 122 LEU A N 1
ATOM 969 C CA . LEU A 1 122 ? -5.232 1.112 -18.618 1.00 47.22 122 LEU A CA 1
ATOM 970 C C . LEU A 1 122 ? -6.094 0.900 -19.859 1.00 47.22 122 LEU A C 1
ATOM 972 O O . LEU A 1 122 ? -5.502 0.545 -20.866 1.00 47.22 122 LEU A O 1
ATOM 976 N N . SER A 1 123 ? -7.409 1.186 -19.865 1.00 52.50 123 SER A N 1
ATOM 977 C CA . SER A 1 123 ? -8.208 1.105 -21.108 1.00 52.50 123 SER A CA 1
ATOM 978 C C . SER A 1 123 ? -7.592 1.912 -22.252 1.00 52.50 123 SER A C 1
ATOM 980 O O . SER A 1 123 ? -7.762 1.553 -23.408 1.00 52.50 123 SER A O 1
ATOM 982 N N . LEU A 1 124 ? -6.851 2.986 -21.963 1.00 53.44 124 LEU A N 1
ATOM 983 C CA . LEU A 1 124 ? -6.197 3.797 -22.989 1.00 53.44 124 LEU A CA 1
ATOM 984 C C . LEU A 1 124 ? -4.888 3.172 -23.497 1.00 53.44 124 LEU A C 1
ATOM 986 O O . LEU A 1 124 ? -4.669 3.149 -24.705 1.00 53.44 124 LEU A O 1
ATOM 990 N N . LEU A 1 125 ? -4.048 2.612 -22.616 1.00 53.38 125 LEU A N 1
ATOM 991 C CA . LEU A 1 125 ? -2.812 1.929 -23.027 1.00 53.38 125 LEU A CA 1
ATOM 992 C C . LEU A 1 125 ? -3.088 0.534 -23.598 1.00 53.38 125 LEU A C 1
ATOM 994 O O . LEU A 1 125 ? -2.470 0.151 -24.581 1.00 53.38 125 LEU A O 1
ATOM 998 N N . SER A 1 126 ? -4.056 -0.210 -23.062 1.00 56.72 126 SER A N 1
ATOM 999 C CA . SER A 1 126 ? -4.468 -1.520 -23.579 1.00 56.72 126 SER A CA 1
ATOM 1000 C C . SER A 1 126 ? -5.125 -1.435 -24.958 1.00 56.72 126 SER A C 1
ATOM 1002 O O . SER A 1 126 ? -5.201 -2.441 -25.657 1.00 56.72 126 SER A O 1
ATOM 1004 N N . ARG A 1 127 ? -5.603 -0.247 -25.358 1.00 64.50 127 ARG A N 1
ATOM 1005 C CA . ARG A 1 127 ? -6.089 0.038 -26.718 1.00 64.50 127 ARG A CA 1
ATOM 1006 C C . ARG A 1 127 ? -4.962 0.307 -27.708 1.00 64.50 127 ARG A C 1
ATOM 1008 O O . ARG A 1 127 ? -5.201 0.225 -28.912 1.00 64.50 127 ARG A O 1
ATOM 1015 N N . LEU A 1 128 ? -3.753 0.618 -27.238 1.00 66.12 128 LEU A N 1
ATOM 1016 C CA . LEU A 1 128 ? -2.600 0.759 -28.114 1.00 66.12 128 LEU A CA 1
ATOM 1017 C C . LEU A 1 128 ? -2.062 -0.630 -28.481 1.00 66.12 128 LEU A C 1
ATOM 1019 O O . LEU A 1 128 ? -1.846 -1.469 -27.602 1.00 66.12 128 LEU A O 1
ATOM 1023 N N . PRO A 1 129 ? -1.783 -0.884 -29.770 1.00 80.12 129 PRO A N 1
ATOM 1024 C CA . PRO A 1 129 ? -1.047 -2.064 -30.185 1.00 80.12 129 PRO A CA 1
ATOM 1025 C C . PRO A 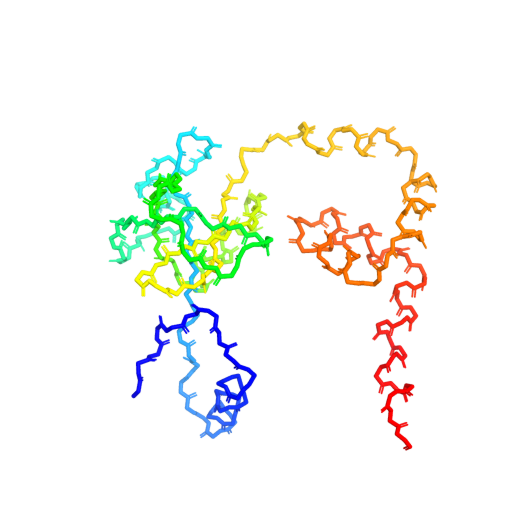1 129 ? 0.243 -2.208 -29.377 1.00 80.12 129 PRO A C 1
ATOM 1027 O O . PRO A 1 129 ? 1.005 -1.250 -29.231 1.00 80.12 129 PRO A O 1
ATOM 1030 N N . ARG A 1 130 ? 0.528 -3.426 -28.904 1.00 75.31 130 ARG A N 1
ATOM 1031 C CA . ARG A 1 130 ? 1.694 -3.736 -28.056 1.00 75.31 130 ARG A CA 1
ATOM 1032 C C . ARG A 1 130 ? 3.018 -3.201 -28.620 1.00 75.31 130 ARG A C 1
ATOM 1034 O O . ARG A 1 130 ? 3.872 -2.758 -27.864 1.00 75.31 130 ARG A O 1
ATOM 1041 N N . LYS A 1 131 ? 3.150 -3.166 -29.947 1.00 80.12 131 LYS A N 1
ATOM 1042 C CA . LYS A 1 131 ? 4.314 -2.610 -30.647 1.00 80.12 131 LYS A CA 1
ATOM 1043 C C . LYS A 1 131 ? 4.542 -1.119 -30.355 1.00 80.12 131 LYS A C 1
ATOM 1045 O O . LYS A 1 131 ? 5.685 -0.711 -30.187 1.00 80.12 131 LYS A O 1
ATOM 1050 N N . LEU A 1 132 ? 3.478 -0.315 -30.267 1.00 81.56 132 LEU A N 1
ATOM 1051 C CA . LEU A 1 132 ? 3.583 1.112 -29.939 1.00 81.56 132 LEU A CA 1
ATOM 1052 C C . LEU A 1 132 ? 3.943 1.320 -28.469 1.00 81.56 132 LEU A C 1
ATOM 1054 O O . LEU A 1 132 ? 4.783 2.160 -28.165 1.00 81.56 132 LEU A O 1
ATOM 1058 N N . LEU A 1 133 ? 3.365 0.515 -27.572 1.00 82.00 133 LEU A N 1
ATOM 1059 C CA . LEU A 1 133 ? 3.719 0.542 -26.152 1.00 82.00 133 LEU A CA 1
ATOM 1060 C C . LEU A 1 133 ? 5.199 0.231 -25.942 1.00 82.00 133 LEU A C 1
ATOM 1062 O O . LEU A 1 133 ? 5.881 0.968 -25.241 1.00 82.00 133 LEU A O 1
ATOM 1066 N N . HIS A 1 134 ? 5.712 -0.818 -26.588 1.00 81.56 134 HIS A N 1
ATOM 1067 C CA . HIS A 1 134 ? 7.135 -1.150 -26.529 1.00 81.56 134 HIS A CA 1
ATOM 1068 C C . HIS A 1 134 ? 8.009 0.002 -27.015 1.00 81.56 134 HIS A C 1
ATOM 1070 O O . HIS A 1 134 ? 8.968 0.345 -26.337 1.00 81.56 134 HIS A O 1
ATOM 1076 N N . MET A 1 135 ? 7.637 0.643 -28.124 1.00 81.75 135 MET A N 1
ATOM 1077 C CA . MET A 1 135 ? 8.390 1.760 -28.694 1.00 81.75 135 MET A CA 1
ATOM 1078 C C . MET A 1 135 ? 8.440 2.983 -27.764 1.00 81.75 135 MET A C 1
ATOM 1080 O O . MET A 1 135 ? 9.486 3.614 -27.641 1.00 81.75 135 MET A O 1
ATOM 1084 N N . ILE A 1 136 ? 7.336 3.298 -27.079 1.00 83.12 136 ILE A N 1
ATOM 1085 C CA . ILE A 1 136 ? 7.283 4.387 -26.091 1.00 83.12 136 ILE A CA 1
ATOM 1086 C C . ILE A 1 136 ? 8.137 4.033 -24.874 1.00 83.12 136 ILE A C 1
ATOM 1088 O O . ILE A 1 136 ? 8.972 4.827 -24.453 1.00 83.12 136 ILE A O 1
ATOM 1092 N N . LEU A 1 137 ? 7.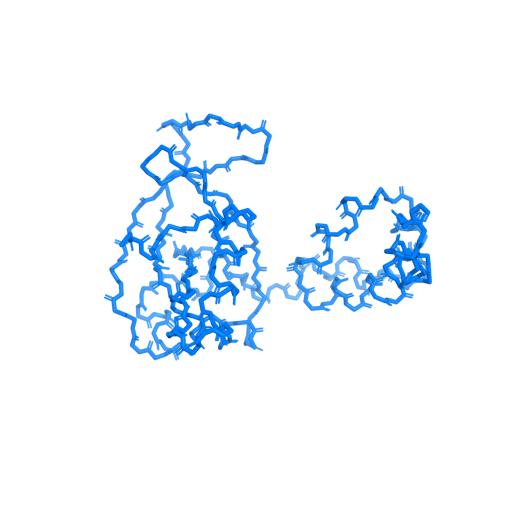965 2.826 -24.329 1.00 83.88 137 LEU A N 1
ATOM 1093 C CA . LEU A 1 137 ? 8.686 2.398 -23.134 1.00 83.88 137 LEU A CA 1
ATOM 1094 C C . LEU A 1 137 ? 10.199 2.311 -23.369 1.00 83.88 137 LEU A C 1
ATOM 1096 O O . LEU A 1 137 ? 10.963 2.642 -22.473 1.00 83.88 137 LEU A O 1
ATOM 1100 N N . THR A 1 138 ? 10.653 1.947 -24.572 1.00 83.62 138 THR A N 1
ATOM 1101 C CA . THR A 1 138 ? 12.089 1.954 -24.908 1.00 83.62 138 THR A CA 1
ATOM 1102 C C . THR A 1 138 ? 12.725 3.344 -24.929 1.00 83.62 138 THR A C 1
ATOM 1104 O O . THR A 1 138 ? 13.948 3.433 -24.939 1.00 83.62 138 THR A O 1
ATOM 1107 N N . GLN A 1 139 ? 11.928 4.417 -24.960 1.00 83.38 139 GLN A N 1
ATOM 1108 C CA . GLN A 1 139 ? 12.433 5.793 -24.901 1.00 83.38 139 GLN A CA 1
ATOM 1109 C C . GLN A 1 139 ? 12.477 6.361 -23.480 1.00 83.38 139 GLN A C 1
ATOM 1111 O O . GLN A 1 139 ? 13.020 7.444 -23.278 1.00 83.38 139 GLN A O 1
ATOM 1116 N N . LEU A 1 140 ? 11.901 5.658 -22.504 1.00 83.25 140 LEU A N 1
ATOM 1117 C CA . LEU A 1 140 ? 11.934 6.077 -21.110 1.00 83.25 140 LEU A CA 1
ATOM 1118 C C . LEU A 1 140 ? 13.280 5.716 -20.482 1.00 83.25 140 LEU A C 1
ATOM 1120 O O . LEU A 1 140 ? 13.880 4.688 -20.800 1.00 83.25 140 LEU A O 1
ATOM 1124 N N . ASP A 1 141 ? 13.740 6.557 -19.560 1.00 82.62 141 ASP A N 1
ATOM 1125 C CA . ASP A 1 141 ? 14.911 6.245 -18.756 1.00 82.62 141 ASP A CA 1
ATOM 1126 C C . ASP A 1 141 ? 14.633 5.069 -17.804 1.00 82.62 141 ASP A C 1
ATOM 1128 O O . ASP A 1 141 ? 13.488 4.721 -17.493 1.00 82.62 141 ASP A O 1
ATOM 1132 N N . LEU A 1 142 ? 15.712 4.440 -17.335 1.00 79.56 142 LEU A N 1
ATOM 1133 C CA . LEU A 1 142 ? 15.626 3.239 -16.511 1.00 79.56 142 LEU A CA 1
ATOM 1134 C C . LEU A 1 142 ? 14.880 3.489 -15.192 1.00 79.56 142 LEU A C 1
ATOM 1136 O O . LEU A 1 142 ? 14.135 2.612 -14.755 1.00 79.56 142 LEU A O 1
ATOM 1140 N N . CYS A 1 143 ? 15.038 4.661 -14.570 1.00 78.00 143 CYS A N 1
ATOM 1141 C CA . CYS A 1 143 ? 14.345 4.986 -13.323 1.00 78.00 143 CYS A CA 1
ATOM 1142 C C . CYS A 1 143 ? 12.837 5.058 -13.567 1.00 78.00 143 CYS A C 1
ATOM 1144 O O . CYS A 1 143 ? 12.080 4.337 -12.918 1.00 78.00 143 CYS A O 1
ATOM 1146 N N . THR A 1 144 ? 12.416 5.804 -14.590 1.00 79.00 144 THR A N 1
ATOM 1147 C CA . THR A 1 144 ? 11.005 5.909 -14.986 1.00 79.00 144 THR A CA 1
ATOM 1148 C C . THR A 1 144 ? 10.405 4.550 -15.357 1.00 79.00 144 THR A C 1
ATOM 1150 O O . THR A 1 144 ? 9.260 4.262 -15.008 1.00 79.00 144 THR A O 1
ATOM 1153 N N . LEU A 1 145 ? 11.164 3.669 -16.020 1.00 81.19 145 LEU A N 1
ATOM 1154 C CA . LEU A 1 145 ? 10.720 2.300 -16.310 1.00 81.19 145 LEU A CA 1
ATOM 1155 C C . LEU A 1 145 ? 10.531 1.457 -15.048 1.00 81.19 145 LEU A C 1
ATOM 1157 O O . LEU A 1 145 ? 9.575 0.684 -14.959 1.00 81.19 145 LEU A O 1
ATOM 1161 N N . THR A 1 146 ? 11.429 1.602 -14.079 1.00 79.12 146 THR A N 1
ATOM 1162 C CA . THR A 1 146 ? 11.371 0.858 -12.816 1.00 79.12 146 THR A CA 1
ATOM 1163 C C . THR A 1 146 ? 10.194 1.332 -11.961 1.00 79.12 146 THR A C 1
ATOM 1165 O O . THR A 1 146 ? 9.477 0.507 -11.394 1.00 79.12 146 THR A O 1
ATOM 1168 N N . ASP A 1 147 ? 9.919 2.637 -11.966 1.00 77.44 147 ASP A N 1
ATOM 1169 C CA . ASP A 1 147 ? 8.744 3.229 -11.326 1.00 77.44 147 ASP A CA 1
ATOM 1170 C C . ASP A 1 147 ? 7.446 2.806 -12.023 1.00 77.44 147 ASP A C 1
ATOM 1172 O O . ASP A 1 147 ? 6.468 2.447 -11.366 1.00 77.44 147 ASP A O 1
ATOM 1176 N N . PHE A 1 148 ? 7.429 2.772 -13.359 1.00 79.50 148 PHE A N 1
ATOM 1177 C CA . PHE A 1 148 ? 6.275 2.296 -14.122 1.00 79.50 148 PHE A CA 1
ATOM 1178 C C . PHE A 1 148 ? 5.975 0.817 -13.837 1.00 79.50 148 PHE A C 1
ATOM 1180 O O . PHE A 1 148 ? 4.812 0.436 -13.680 1.00 79.50 148 PHE A O 1
ATOM 1187 N N . ARG A 1 149 ? 7.017 -0.012 -13.695 1.00 82.88 149 ARG A N 1
ATOM 1188 C CA . ARG A 1 149 ? 6.904 -1.451 -13.415 1.00 82.88 149 ARG A CA 1
ATOM 1189 C C . ARG A 1 149 ? 6.105 -1.752 -12.145 1.00 82.88 149 ARG A C 1
ATOM 1191 O O . ARG A 1 149 ? 5.406 -2.761 -12.102 1.00 82.88 149 ARG A O 1
ATOM 1198 N N . VAL A 1 150 ? 6.184 -0.899 -11.122 1.00 77.56 150 VAL A N 1
ATOM 1199 C CA . VAL A 1 150 ? 5.530 -1.133 -9.821 1.00 77.56 150 VAL A CA 1
ATOM 1200 C C . VAL A 1 150 ? 4.097 -0.595 -9.735 1.00 77.56 150 VAL A C 1
ATOM 1202 O O . VAL A 1 150 ? 3.452 -0.756 -8.701 1.00 77.56 150 VAL A O 1
ATOM 1205 N N . ILE A 1 151 ? 3.571 0.019 -10.804 1.00 72.50 151 ILE A N 1
ATOM 1206 C CA . ILE A 1 151 ? 2.228 0.623 -10.798 1.00 72.50 151 ILE A CA 1
ATOM 1207 C C . ILE A 1 151 ? 1.121 -0.437 -10.709 1.00 72.50 151 ILE A C 1
ATOM 1209 O O . ILE A 1 151 ? 0.177 -0.252 -9.949 1.00 72.50 151 ILE A O 1
ATOM 1213 N N . ASN A 1 152 ? 1.204 -1.530 -11.479 1.00 73.06 152 ASN A N 1
ATOM 1214 C CA . ASN A 1 152 ? 0.311 -2.693 -11.372 1.00 73.06 152 ASN A CA 1
ATOM 1215 C C . ASN A 1 152 ? 0.879 -3.921 -12.116 1.00 73.06 152 ASN A C 1
ATOM 1217 O O . ASN A 1 152 ? 1.886 -3.836 -12.820 1.00 73.06 152 ASN A O 1
ATOM 1221 N N . LYS A 1 153 ? 0.207 -5.077 -11.993 1.00 70.88 153 LYS A N 1
ATOM 1222 C CA . LYS A 1 153 ? 0.624 -6.358 -12.605 1.00 70.88 153 LYS A CA 1
ATOM 1223 C C . LYS A 1 153 ? 0.745 -6.297 -14.136 1.00 70.88 153 LYS A C 1
ATOM 1225 O O . LYS A 1 153 ? 1.609 -6.962 -14.702 1.00 70.88 153 LYS A O 1
ATOM 1230 N N . ASN A 1 154 ? -0.079 -5.490 -14.807 1.00 73.12 154 ASN A N 1
ATOM 1231 C CA . ASN A 1 154 ? -0.029 -5.328 -16.263 1.00 73.12 154 ASN A CA 1
ATOM 1232 C C . ASN A 1 154 ? 1.176 -4.491 -16.703 1.00 73.12 154 ASN A C 1
ATOM 1234 O O . ASN A 1 154 ? 1.848 -4.855 -17.665 1.00 73.12 154 ASN A O 1
ATOM 1238 N N . ALA A 1 155 ? 1.471 -3.399 -15.992 1.00 79.50 155 ALA A N 1
ATOM 1239 C CA . ALA A 1 155 ? 2.669 -2.596 -16.212 1.00 79.50 155 ALA A CA 1
ATOM 1240 C C . ALA A 1 155 ? 3.934 -3.423 -15.950 1.00 79.50 155 ALA A C 1
ATOM 1242 O O . ALA A 1 155 ? 4.852 -3.403 -16.765 1.00 79.50 155 ALA A O 1
ATOM 1243 N N . MET A 1 156 ? 3.930 -4.237 -14.889 1.00 80.25 156 MET A N 1
ATOM 1244 C CA . MET A 1 156 ? 4.998 -5.192 -14.600 1.00 80.25 156 MET A CA 1
ATOM 1245 C C . MET A 1 156 ? 5.221 -6.164 -15.764 1.00 80.25 156 MET A C 1
ATOM 1247 O O . MET A 1 156 ? 6.322 -6.227 -16.299 1.00 80.25 156 MET A O 1
ATOM 1251 N N . ALA A 1 157 ? 4.170 -6.853 -16.220 1.00 81.50 157 ALA A N 1
ATOM 1252 C CA . ALA A 1 157 ? 4.262 -7.788 -17.342 1.00 81.50 157 ALA A CA 1
ATOM 1253 C C . ALA A 1 157 ? 4.691 -7.108 -18.655 1.00 81.50 157 ALA A C 1
ATOM 1255 O O . ALA A 1 157 ? 5.380 -7.709 -19.479 1.00 81.50 157 ALA A O 1
ATOM 1256 N N . LEU A 1 158 ? 4.289 -5.852 -18.867 1.00 85.19 158 LEU A N 1
ATOM 1257 C CA . LEU A 1 158 ? 4.666 -5.080 -20.045 1.00 85.19 158 LEU A CA 1
ATOM 1258 C C . LEU A 1 158 ? 6.149 -4.693 -20.011 1.00 85.19 158 LEU A C 1
ATOM 1260 O O . LEU A 1 158 ? 6.829 -4.876 -21.019 1.00 85.19 158 LEU A O 1
ATOM 1264 N N . VAL A 1 159 ? 6.661 -4.223 -18.873 1.00 86.00 159 VAL A N 1
ATOM 1265 C CA . VAL A 1 159 ? 8.088 -3.907 -18.692 1.00 86.00 159 VAL A CA 1
ATOM 1266 C C . VAL A 1 159 ? 8.945 -5.170 -18.762 1.00 86.00 159 VAL A C 1
ATOM 1268 O O . VAL A 1 159 ? 9.947 -5.182 -19.472 1.00 86.00 159 VAL A O 1
ATOM 1271 N N . ASP A 1 160 ? 8.511 -6.263 -18.132 1.00 85.88 160 ASP A N 1
ATOM 1272 C CA . ASP A 1 160 ? 9.211 -7.556 -18.159 1.00 85.88 160 ASP A CA 1
ATOM 1273 C C . ASP A 1 160 ? 9.228 -8.187 -19.565 1.00 85.88 160 ASP A C 1
ATOM 1275 O O . ASP A 1 160 ? 10.044 -9.058 -19.854 1.00 85.88 160 ASP A O 1
ATOM 1279 N N . SER A 1 161 ? 8.362 -7.725 -20.475 1.00 86.00 161 SER A N 1
ATOM 1280 C CA . SER A 1 161 ? 8.378 -8.130 -21.885 1.00 86.00 161 SER A CA 1
ATOM 1281 C C . SER A 1 161 ? 9.351 -7.331 -22.762 1.00 86.00 161 SER A C 1
ATOM 1283 O O . SER A 1 161 ? 9.494 -7.659 -23.941 1.00 86.00 161 SER A O 1
ATOM 1285 N N . LEU A 1 162 ? 10.003 -6.286 -22.232 1.00 87.44 162 LEU A N 1
ATOM 1286 C CA . LEU A 1 162 ? 10.959 -5.463 -22.977 1.00 87.44 162 LEU A CA 1
ATOM 1287 C C . LEU A 1 162 ? 12.346 -6.123 -22.983 1.00 87.44 162 LEU A C 1
ATOM 1289 O O . LEU A 1 162 ? 12.989 -6.184 -21.931 1.00 87.44 162 LEU A O 1
ATOM 1293 N N . PRO A 1 163 ? 12.881 -6.522 -24.153 1.00 84.12 163 PRO A N 1
ATOM 1294 C CA . PRO A 1 163 ? 14.185 -7.184 -24.219 1.00 84.12 163 PRO A CA 1
ATOM 1295 C C . PRO A 1 163 ? 15.322 -6.336 -23.635 1.00 84.12 163 PRO A C 1
ATOM 1297 O O . PRO A 1 163 ? 16.190 -6.860 -22.944 1.00 84.12 163 PRO A O 1
ATOM 1300 N N . ALA A 1 164 ? 15.290 -5.018 -23.861 1.00 80.31 164 ALA A N 1
ATOM 1301 C CA . ALA A 1 164 ? 16.295 -4.094 -23.339 1.00 80.31 164 ALA A CA 1
ATOM 1302 C C . ALA A 1 164 ? 16.303 -4.049 -21.801 1.00 80.31 164 ALA A C 1
ATOM 1304 O O . ALA A 1 164 ? 17.364 -4.090 -21.184 1.00 80.31 164 ALA A O 1
ATOM 1305 N N . TYR A 1 165 ? 15.123 -4.028 -21.177 1.00 81.94 165 TYR A N 1
ATOM 1306 C CA . TYR A 1 165 ? 14.999 -4.015 -19.720 1.00 81.94 165 TYR A CA 1
ATOM 1307 C C . TYR A 1 165 ? 15.446 -5.346 -19.100 1.00 81.94 165 TYR A C 1
ATOM 1309 O O . TYR A 1 165 ? 16.188 -5.357 -18.117 1.00 81.94 165 TYR A O 1
ATOM 1317 N N . VAL A 1 166 ? 15.061 -6.475 -19.706 1.00 82.62 166 VAL A N 1
ATOM 1318 C CA . VAL A 1 166 ? 15.490 -7.815 -19.267 1.00 82.62 166 VAL A CA 1
ATOM 1319 C C . VAL A 1 166 ? 17.007 -7.963 -19.365 1.00 82.62 166 VAL A C 1
ATOM 1321 O O . VAL A 1 166 ? 17.634 -8.452 -18.428 1.00 82.62 166 VAL A O 1
ATOM 1324 N N . ALA A 1 167 ? 17.621 -7.493 -20.453 1.00 82.69 167 ALA A N 1
ATOM 1325 C CA . ALA A 1 167 ? 19.070 -7.538 -20.611 1.00 82.69 167 ALA A CA 1
ATOM 1326 C C . ALA A 1 167 ? 19.792 -6.714 -19.530 1.00 82.69 167 ALA A C 1
ATOM 1328 O O . ALA A 1 167 ? 20.737 -7.206 -18.914 1.00 82.69 167 ALA A O 1
ATOM 1329 N N . ILE A 1 168 ? 19.318 -5.496 -19.247 1.00 80.00 168 ILE A N 1
ATOM 1330 C CA . ILE A 1 168 ? 19.891 -4.624 -18.208 1.00 80.00 168 ILE A CA 1
ATOM 1331 C C . ILE A 1 168 ? 19.738 -5.245 -16.818 1.00 80.00 168 ILE A C 1
ATOM 1333 O O . ILE A 1 168 ? 20.687 -5.261 -16.044 1.00 80.00 168 ILE A O 1
ATOM 1337 N N . THR A 1 169 ? 18.567 -5.774 -16.482 1.00 77.31 169 THR A N 1
ATOM 1338 C CA . THR A 1 169 ? 18.327 -6.358 -15.151 1.00 77.31 169 THR A CA 1
ATOM 1339 C C . THR A 1 169 ? 19.052 -7.688 -14.954 1.00 77.31 169 THR A C 1
ATOM 1341 O O . THR A 1 169 ? 19.519 -7.971 -13.852 1.00 77.31 169 THR A O 1
ATOM 1344 N N . THR A 1 170 ? 19.218 -8.475 -16.019 1.00 79.75 170 THR A N 1
ATOM 1345 C CA . THR A 1 170 ? 19.931 -9.762 -15.981 1.00 79.75 170 THR A CA 1
ATOM 1346 C C . THR A 1 170 ? 21.447 -9.580 -15.928 1.00 79.75 170 THR A C 1
ATOM 1348 O O . THR A 1 170 ? 22.126 -10.279 -15.180 1.00 79.75 170 THR A O 1
ATOM 1351 N N . HIS A 1 171 ? 21.991 -8.641 -16.706 1.00 77.06 171 HIS A N 1
ATOM 1352 C CA . HIS A 1 171 ? 23.440 -8.491 -16.879 1.00 77.06 171 HIS A CA 1
ATOM 1353 C C . HIS A 1 171 ? 24.030 -7.251 -16.200 1.00 77.06 171 HIS A C 1
ATOM 1355 O O . HIS A 1 171 ? 25.245 -7.171 -16.036 1.00 77.06 171 HIS A O 1
ATOM 1361 N N . GLY A 1 172 ? 23.211 -6.292 -15.767 1.00 67.25 172 GLY A N 1
ATOM 1362 C CA . GLY A 1 172 ? 23.670 -5.034 -15.171 1.00 67.25 172 GLY A CA 1
ATOM 1363 C C . GLY A 1 172 ? 24.469 -5.241 -13.887 1.00 67.25 172 GLY A C 1
ATOM 1364 O O . GLY A 1 172 ? 25.503 -4.611 -13.697 1.00 67.25 172 GLY A O 1
ATOM 1365 N N . LEU A 1 173 ? 24.069 -6.201 -13.048 1.00 59.94 173 LEU A N 1
ATOM 1366 C CA . LEU A 1 173 ? 24.843 -6.596 -11.862 1.00 59.94 173 LEU A CA 1
ATOM 1367 C C . LEU A 1 173 ? 26.204 -7.213 -12.217 1.00 59.94 173 LEU A C 1
ATOM 1369 O O . LEU A 1 173 ? 27.157 -7.064 -11.457 1.00 59.94 173 LEU A O 1
ATOM 1373 N N . THR A 1 174 ? 26.307 -7.897 -13.358 1.00 64.00 174 THR A N 1
ATOM 1374 C CA . THR A 1 174 ? 27.569 -8.461 -13.858 1.00 64.00 174 THR A CA 1
ATOM 1375 C C . THR A 1 174 ? 28.471 -7.374 -14.441 1.00 64.00 174 THR A C 1
ATOM 1377 O O . THR A 1 174 ? 29.677 -7.434 -14.246 1.00 64.00 174 THR A O 1
ATOM 1380 N N . ALA A 1 175 ? 27.896 -6.361 -15.096 1.00 59.47 175 ALA A N 1
ATOM 1381 C CA . ALA A 1 175 ? 28.624 -5.235 -15.685 1.00 59.47 175 ALA A CA 1
ATOM 1382 C C . ALA A 1 175 ? 29.146 -4.216 -14.651 1.00 59.47 175 ALA A C 1
ATOM 1384 O O . ALA A 1 175 ? 30.059 -3.455 -14.950 1.00 59.47 175 ALA A O 1
ATOM 1385 N N . LEU A 1 176 ? 28.570 -4.191 -13.444 1.00 57.22 176 LEU A N 1
ATOM 1386 C CA . LEU A 1 176 ? 28.975 -3.308 -12.341 1.00 57.22 176 LEU A CA 1
ATOM 1387 C C . LEU A 1 176 ? 30.014 -3.937 -11.398 1.00 57.22 176 LEU A C 1
ATOM 1389 O O . LEU A 1 176 ? 30.417 -3.302 -10.422 1.00 57.22 176 LEU A O 1
ATOM 1393 N N . ARG A 1 177 ? 30.435 -5.181 -11.654 1.00 54.44 177 ARG A N 1
ATOM 1394 C CA . ARG A 1 177 ? 31.568 -5.789 -10.950 1.00 54.44 177 ARG A CA 1
ATOM 1395 C C . ARG A 1 177 ? 32.861 -5.415 -11.693 1.00 54.44 177 ARG A C 1
ATOM 1397 O O . ARG A 1 177 ? 32.926 -5.703 -12.886 1.00 54.44 177 ARG A O 1
ATOM 1404 N N . PRO A 1 178 ? 33.828 -4.753 -11.032 1.00 54.34 178 PRO A N 1
ATOM 1405 C CA . PRO A 1 178 ? 35.121 -4.419 -11.629 1.00 54.34 178 PRO A CA 1
ATOM 1406 C C . PRO A 1 178 ? 35.969 -5.662 -11.921 1.00 54.34 178 PRO A C 1
ATOM 1408 O O . PRO A 1 178 ? 35.773 -6.694 -11.233 1.00 54.34 178 PRO A O 1
#